Protein AF-A0A930R3G1-F1 (afdb_monomer_lite)

Radius of gyration: 15.94 Å; chains: 1; bounding box: 34×17×46 Å

Sequence (93 aa):
MNTNLLRKYAALVVRVGVNLQEDQPLVIHAPITCADFVHALAEEAYCAGAHDVSVNWSDEEFSHIRFRQAPAARFREFPAWRKTFYDESAAQG

Structure (mmCIF, N/CA/C/O backbone):
data_AF-A0A930R3G1-F1
#
_entry.id   AF-A0A930R3G1-F1
#
loop_
_atom_site.group_PDB
_atom_site.id
_atom_site.type_symbol
_atom_site.label_atom_id
_atom_site.label_alt_id
_atom_site.label_comp_id
_atom_site.label_asym_id
_atom_site.label_entity_id
_atom_site.label_seq_id
_atom_site.pdbx_PDB_ins_code
_atom_site.Cartn_x
_atom_site.Cartn_y
_atom_site.Cartn_z
_atom_site.occupancy
_atom_site.B_iso_or_equiv
_atom_site.auth_seq_id
_atom_site.auth_comp_id
_atom_site.auth_asym_id
_atom_site.auth_atom_id
_atom_site.pdbx_PDB_model_num
ATOM 1 N N . MET A 1 1 ? 13.960 4.078 15.809 1.00 58.59 1 MET A N 1
ATOM 2 C CA . MET A 1 1 ? 12.746 4.865 15.490 1.00 58.59 1 MET A CA 1
ATOM 3 C C . MET A 1 1 ? 11.893 4.976 16.741 1.00 58.59 1 MET A C 1
ATOM 5 O O . MET A 1 1 ? 11.833 4.016 17.496 1.00 58.59 1 MET A O 1
ATOM 9 N N . ASN A 1 2 ? 11.286 6.132 17.010 1.00 79.00 2 ASN A N 1
ATOM 10 C CA . ASN A 1 2 ? 10.477 6.318 18.216 1.00 79.00 2 ASN A CA 1
ATOM 11 C C . ASN A 1 2 ? 9.072 5.731 17.980 1.00 79.00 2 ASN A C 1
ATOM 13 O O . ASN A 1 2 ? 8.195 6.400 17.435 1.00 79.00 2 ASN A O 1
ATOM 17 N N . THR A 1 3 ? 8.881 4.454 18.319 1.00 76.69 3 THR A N 1
ATOM 18 C CA . THR A 1 3 ? 7.701 3.641 17.956 1.00 76.69 3 THR A CA 1
ATOM 19 C C . THR A 1 3 ? 6.371 4.255 18.402 1.00 76.69 3 THR A C 1
ATOM 21 O O . THR A 1 3 ? 5.361 4.123 17.716 1.00 76.69 3 THR A O 1
ATOM 24 N N . ASN A 1 4 ? 6.362 4.988 19.521 1.00 84.25 4 ASN A N 1
ATOM 25 C CA . ASN A 1 4 ? 5.161 5.672 20.008 1.00 84.25 4 ASN A CA 1
ATOM 26 C C . ASN A 1 4 ? 4.710 6.805 19.071 1.00 84.25 4 ASN A C 1
ATOM 28 O O . ASN A 1 4 ? 3.514 6.983 18.849 1.00 84.25 4 ASN A O 1
ATOM 32 N N . LEU A 1 5 ? 5.664 7.550 18.503 1.00 88.19 5 LEU A N 1
ATOM 33 C CA . LEU A 1 5 ? 5.376 8.650 17.586 1.00 88.19 5 LEU A CA 1
ATOM 34 C C . LEU A 1 5 ? 4.832 8.125 16.251 1.00 88.19 5 LEU A C 1
ATOM 36 O O . LEU A 1 5 ? 3.878 8.684 15.724 1.00 88.19 5 LEU A O 1
ATOM 40 N N . LEU A 1 6 ? 5.387 7.016 15.749 1.00 85.94 6 LEU A N 1
ATOM 41 C CA . LEU A 1 6 ? 4.928 6.357 14.519 1.00 85.94 6 LEU A CA 1
ATOM 42 C C . LEU A 1 6 ? 3.483 5.883 14.615 1.00 85.94 6 LEU A C 1
ATOM 44 O O . LEU A 1 6 ? 2.705 6.144 13.707 1.00 85.94 6 LEU A O 1
ATOM 48 N N . ARG A 1 7 ? 3.106 5.247 15.727 1.00 87.56 7 ARG A N 1
ATOM 49 C CA . ARG A 1 7 ? 1.719 4.808 15.944 1.00 87.56 7 ARG A CA 1
ATOM 50 C C . ARG A 1 7 ? 0.748 5.983 16.005 1.00 87.56 7 ARG A C 1
ATOM 52 O O . ARG A 1 7 ? -0.287 5.957 15.355 1.00 87.56 7 ARG A O 1
ATOM 59 N N . LYS A 1 8 ? 1.104 7.049 16.730 1.00 91.06 8 LYS A N 1
ATOM 60 C CA . LYS A 1 8 ? 0.292 8.278 16.773 1.00 91.06 8 LYS A CA 1
ATOM 61 C C . LYS A 1 8 ? 0.155 8.919 15.396 1.00 91.06 8 LYS A C 1
ATOM 63 O O . LYS A 1 8 ? -0.912 9.420 15.061 1.00 91.06 8 LYS A O 1
ATOM 68 N N . TYR A 1 9 ? 1.226 8.897 14.608 1.00 93.06 9 TYR A N 1
ATOM 69 C CA . TYR A 1 9 ? 1.199 9.420 13.253 1.00 93.06 9 TYR A CA 1
ATOM 70 C C . TYR A 1 9 ? 0.341 8.553 12.324 1.00 93.06 9 TYR A C 1
ATOM 72 O O . TYR A 1 9 ? -0.461 9.102 11.579 1.00 93.06 9 TYR A O 1
ATOM 80 N N . ALA A 1 10 ? 0.417 7.224 12.431 1.00 91.81 10 ALA A N 1
ATOM 81 C CA . ALA A 1 10 ? -0.462 6.314 11.699 1.00 91.81 10 ALA A CA 1
ATOM 82 C C . ALA A 1 10 ? -1.945 6.564 12.030 1.00 91.81 10 ALA A C 1
ATOM 84 O O . ALA A 1 10 ? -2.749 6.750 11.121 1.00 91.81 10 ALA A O 1
ATOM 85 N N . ALA A 1 11 ? -2.285 6.696 13.317 1.00 92.75 11 ALA A N 1
ATOM 86 C CA . ALA A 1 11 ? -3.635 7.048 13.766 1.00 92.75 11 ALA A CA 1
ATOM 87 C C . ALA A 1 11 ? -4.116 8.392 13.218 1.00 92.75 11 ALA A C 1
ATOM 89 O O . ALA A 1 11 ? -5.257 8.500 12.769 1.00 92.75 11 ALA A O 1
ATOM 90 N N . LEU A 1 12 ? -3.246 9.404 13.198 1.00 94.25 12 LEU A N 1
ATOM 91 C CA . LEU A 1 12 ? -3.568 10.692 12.592 1.00 94.25 12 LEU A CA 1
ATOM 92 C C . LEU A 1 12 ? -3.848 10.545 11.090 1.00 94.25 12 LEU A C 1
ATOM 94 O O . LEU A 1 12 ? -4.843 11.072 10.603 1.00 94.25 12 LEU A O 1
ATOM 98 N N . VAL A 1 13 ? -2.997 9.823 10.358 1.00 93.69 13 VAL A N 1
ATOM 99 C CA . VAL A 1 13 ? -3.147 9.637 8.908 1.00 93.69 13 VAL A CA 1
ATOM 100 C C . VAL A 1 13 ? -4.444 8.900 8.580 1.00 93.69 13 VAL A C 1
ATOM 102 O O . VAL A 1 13 ? -5.182 9.360 7.717 1.00 93.69 13 VAL A O 1
ATOM 105 N N . VAL A 1 14 ? -4.758 7.810 9.281 1.00 93.56 14 VAL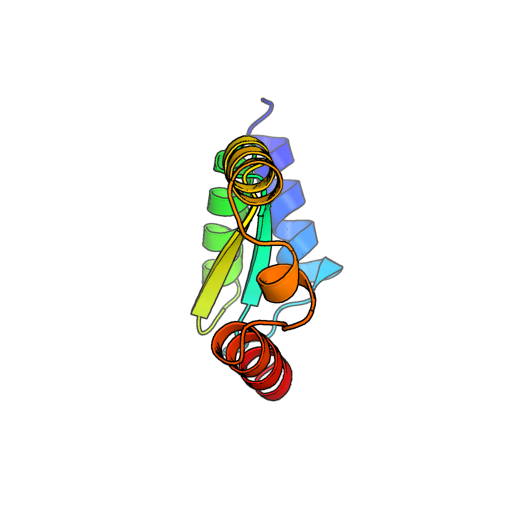 A N 1
ATOM 106 C CA . VAL A 1 14 ? -5.953 6.996 9.007 1.00 93.56 14 VAL A CA 1
ATOM 107 C C . VAL A 1 14 ? -7.236 7.724 9.413 1.00 93.56 14 VAL A C 1
ATOM 109 O O . VAL A 1 14 ? -8.161 7.840 8.612 1.00 93.56 14 VAL A O 1
ATOM 112 N N . ARG A 1 15 ? -7.298 8.253 10.642 1.00 92.62 15 ARG A N 1
ATOM 113 C CA . ARG A 1 15 ? -8.544 8.797 11.209 1.00 92.62 15 ARG A CA 1
ATOM 114 C C . ARG A 1 15 ? -8.804 10.255 10.853 1.00 92.62 15 ARG A C 1
ATOM 116 O O . ARG A 1 15 ? -9.952 10.665 10.822 1.00 92.62 15 ARG A O 1
ATOM 123 N N . VAL A 1 16 ? -7.757 11.049 10.634 1.00 92.06 16 VAL A N 1
ATOM 124 C CA . VAL A 1 16 ? -7.889 12.493 10.368 1.00 92.06 16 VAL A CA 1
ATOM 125 C C . VAL A 1 16 ? -7.466 12.842 8.947 1.00 92.06 16 VAL A C 1
ATOM 127 O O . VAL A 1 16 ? -8.118 13.659 8.310 1.00 92.06 16 VAL A O 1
ATOM 130 N N . GLY A 1 17 ? -6.382 12.242 8.450 1.00 91.56 17 GLY A N 1
ATOM 131 C CA . GLY A 1 17 ? -5.872 12.512 7.106 1.00 91.56 17 GLY A CA 1
ATOM 132 C C . GLY A 1 17 ? -6.802 11.978 6.019 1.00 91.56 17 GLY A C 1
ATOM 133 O O . GLY A 1 17 ? -7.362 12.751 5.250 1.00 91.56 17 GLY A O 1
ATOM 134 N N . VAL A 1 18 ? -6.953 10.655 5.969 1.00 89.88 18 VAL A N 1
ATOM 135 C CA . VAL A 1 18 ? -7.866 9.965 5.047 1.00 89.88 18 VAL A CA 1
ATOM 136 C C . VAL A 1 18 ? -9.300 10.004 5.574 1.00 89.88 18 VAL A C 1
ATOM 138 O O . VAL A 1 18 ? -10.230 10.049 4.779 1.00 89.88 18 VAL A O 1
ATOM 141 N N . ASN A 1 19 ? -9.473 10.043 6.902 1.00 92.38 19 ASN A N 1
ATOM 142 C CA . ASN A 1 19 ? -10.776 9.934 7.561 1.00 92.38 19 ASN A CA 1
ATOM 143 C C . ASN A 1 19 ? -11.529 8.681 7.090 1.00 92.38 19 ASN A C 1
ATOM 145 O O . ASN A 1 19 ? -12.642 8.756 6.567 1.00 92.38 19 ASN A O 1
ATOM 149 N N . LEU A 1 20 ? -10.872 7.533 7.254 1.00 91.62 20 LEU A N 1
ATOM 150 C CA . LEU A 1 20 ? -11.396 6.242 6.830 1.00 91.62 20 LEU A CA 1
ATOM 151 C C . LEU A 1 20 ? -12.761 5.963 7.477 1.00 91.62 20 LEU A C 1
ATOM 153 O O . LEU A 1 20 ? -12.913 6.112 8.691 1.00 91.62 20 LEU A O 1
ATOM 157 N N . GLN A 1 21 ? -13.735 5.579 6.655 1.00 92.12 21 GLN A N 1
ATOM 158 C CA . GLN A 1 21 ? -15.064 5.162 7.096 1.00 92.12 21 GLN A CA 1
ATOM 159 C C . GLN A 1 21 ? -15.128 3.641 7.298 1.00 92.12 21 GLN A C 1
ATOM 161 O O . GLN A 1 21 ? -14.308 2.896 6.758 1.00 92.12 21 GLN A O 1
ATOM 166 N N . GLU A 1 22 ? -16.114 3.182 8.070 1.00 91.31 22 GLU A N 1
ATOM 167 C CA . GLU A 1 22 ? -16.396 1.748 8.207 1.00 91.31 22 GLU A CA 1
ATOM 168 C C . GLU A 1 22 ? -16.720 1.129 6.838 1.00 91.31 22 GLU A C 1
ATOM 170 O O . GLU A 1 22 ? -17.403 1.741 6.016 1.00 91.31 22 GLU A O 1
ATOM 175 N N . ASP A 1 23 ? -16.200 -0.074 6.596 1.00 90.88 23 ASP A N 1
ATOM 176 C CA . ASP A 1 23 ? -16.295 -0.829 5.342 1.00 90.88 23 ASP A CA 1
ATOM 177 C C . ASP A 1 23 ? -15.706 -0.125 4.097 1.00 90.88 23 ASP A C 1
ATOM 179 O O . ASP A 1 23 ? -15.936 -0.549 2.962 1.00 90.88 23 ASP A O 1
ATOM 183 N N . GLN A 1 24 ? -14.878 0.909 4.279 1.00 88.62 24 GLN A N 1
ATOM 184 C CA . GLN A 1 24 ? -14.178 1.568 3.175 1.00 88.62 24 GLN A CA 1
ATOM 185 C C . GLN A 1 24 ? -12.858 0.841 2.840 1.00 88.62 24 GLN A C 1
ATOM 187 O O . GLN A 1 24 ? -12.096 0.500 3.754 1.00 88.62 24 GLN A O 1
ATOM 192 N N . PRO A 1 25 ? -12.531 0.601 1.555 1.00 91.81 25 PRO A N 1
ATOM 193 C CA . PRO A 1 25 ? -11.229 0.066 1.169 1.00 91.81 25 PRO A CA 1
ATOM 194 C C . PRO A 1 25 ? -10.138 1.142 1.214 1.00 91.81 25 PRO A C 1
ATOM 196 O O . PRO A 1 25 ? -10.356 2.299 0.855 1.00 91.81 25 PRO A O 1
ATOM 199 N N . LEU A 1 26 ? -8.927 0.744 1.603 1.00 92.62 26 LEU A N 1
ATOM 200 C CA . LEU A 1 26 ? -7.760 1.619 1.677 1.00 92.62 26 LEU A CA 1
ATOM 201 C C . LEU A 1 26 ? -6.639 1.113 0.766 1.00 92.62 26 LEU A C 1
ATOM 203 O O . LEU A 1 26 ? -6.188 -0.026 0.880 1.00 92.62 26 LEU A O 1
ATOM 207 N N . VAL A 1 27 ? -6.121 1.997 -0.090 1.00 93.62 27 VAL A N 1
ATOM 208 C CA . VAL A 1 27 ? -4.927 1.728 -0.902 1.00 93.62 27 VAL A CA 1
ATOM 209 C C . VAL A 1 27 ? -3.761 2.582 -0.412 1.00 93.62 27 VAL A C 1
ATOM 211 O O . VAL A 1 27 ? -3.811 3.810 -0.461 1.00 93.62 27 VAL A O 1
ATOM 214 N N . ILE A 1 28 ? -2.679 1.935 0.022 1.00 94.38 28 ILE A N 1
ATOM 215 C CA . ILE A 1 28 ? -1.453 2.596 0.484 1.00 94.38 28 ILE A CA 1
ATOM 216 C C . ILE A 1 28 ? -0.390 2.505 -0.610 1.00 94.38 28 ILE A C 1
ATOM 218 O O . ILE A 1 28 ? -0.049 1.416 -1.064 1.00 94.38 28 ILE A O 1
ATOM 222 N N . HIS A 1 29 ? 0.183 3.639 -1.008 1.00 94.31 29 HIS A N 1
ATOM 223 C CA . HIS A 1 29 ? 1.347 3.677 -1.892 1.00 94.31 29 HIS A CA 1
ATOM 224 C C . HIS A 1 29 ? 2.593 4.054 -1.096 1.00 94.31 29 HIS A C 1
ATOM 226 O O . HIS A 1 29 ? 2.666 5.157 -0.551 1.00 94.31 29 HIS A O 1
ATOM 232 N N . ALA A 1 30 ? 3.584 3.167 -1.038 1.00 94.88 30 ALA A N 1
ATOM 233 C CA . ALA A 1 30 ? 4.769 3.390 -0.217 1.00 94.88 30 ALA A CA 1
ATOM 234 C C . ALA A 1 30 ? 6.009 2.666 -0.757 1.00 94.88 30 ALA A C 1
ATOM 236 O O . ALA A 1 30 ? 5.888 1.610 -1.382 1.00 94.88 30 ALA A O 1
ATOM 237 N N . PRO A 1 31 ? 7.218 3.189 -0.489 1.00 95.06 31 PRO A N 1
ATOM 238 C CA . PRO A 1 31 ? 8.441 2.469 -0.785 1.00 95.06 31 PRO A CA 1
ATOM 239 C C . PRO A 1 31 ? 8.643 1.295 0.173 1.00 95.06 31 PRO A C 1
ATOM 241 O O . PRO A 1 31 ? 8.304 1.379 1.355 1.00 95.06 31 PRO A O 1
ATOM 244 N N . ILE A 1 32 ? 9.253 0.213 -0.320 1.00 94.00 32 ILE A N 1
ATOM 245 C CA . ILE A 1 32 ? 9.523 -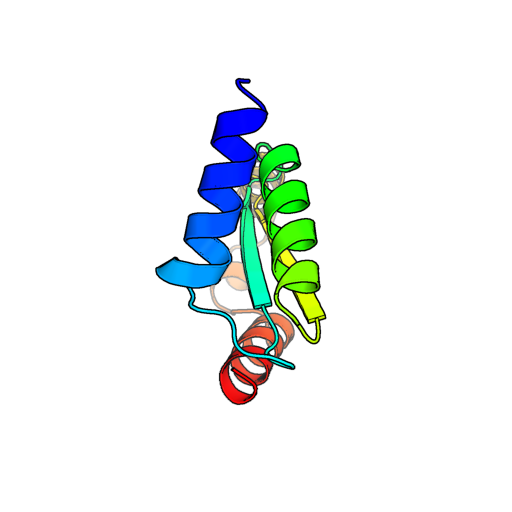0.989 0.491 1.00 94.00 32 ILE A CA 1
ATOM 246 C C . ILE A 1 32 ? 10.420 -0.702 1.707 1.00 94.00 32 ILE A C 1
ATOM 248 O O . ILE A 1 32 ? 10.324 -1.364 2.736 1.00 94.00 32 ILE A O 1
ATOM 252 N N . THR A 1 33 ? 11.246 0.343 1.634 1.00 93.06 33 THR A N 1
ATOM 253 C CA . THR A 1 33 ? 12.100 0.810 2.737 1.00 93.06 33 THR A CA 1
ATOM 254 C C . THR A 1 33 ? 11.313 1.342 3.938 1.00 93.06 33 THR A C 1
ATOM 256 O O . THR A 1 33 ? 11.857 1.414 5.037 1.00 93.06 33 THR A O 1
ATOM 259 N N . CYS A 1 34 ? 10.034 1.689 3.760 1.00 92.06 34 CYS A N 1
ATOM 260 C CA . CYS A 1 34 ? 9.151 2.186 4.816 1.00 92.06 34 CYS A CA 1
ATOM 261 C C . CYS A 1 34 ? 8.172 1.121 5.338 1.00 92.06 34 CYS A C 1
ATOM 263 O O . CYS A 1 34 ? 7.142 1.478 5.916 1.00 92.06 34 CYS A O 1
ATOM 265 N N . ALA A 1 35 ? 8.477 -0.170 5.158 1.00 93.06 35 ALA A N 1
ATOM 266 C CA . ALA A 1 35 ? 7.557 -1.258 5.483 1.00 93.06 35 ALA A CA 1
ATOM 267 C C . ALA A 1 35 ? 7.029 -1.225 6.925 1.00 93.06 35 ALA A C 1
ATOM 269 O O . ALA A 1 35 ? 5.826 -1.354 7.141 1.00 93.06 35 ALA A O 1
ATOM 270 N N . ASP A 1 36 ? 7.896 -0.939 7.900 1.00 91.50 36 ASP A N 1
ATOM 271 C CA . ASP A 1 36 ? 7.517 -0.863 9.317 1.00 91.50 36 ASP A CA 1
ATOM 272 C C . ASP A 1 36 ? 6.396 0.150 9.590 1.00 91.50 36 ASP A C 1
ATOM 274 O O . ASP A 1 36 ? 5.542 -0.072 10.450 1.00 91.50 36 ASP A O 1
ATOM 278 N N . PHE A 1 37 ? 6.376 1.270 8.862 1.00 92.88 37 PHE A N 1
ATOM 279 C CA . PHE A 1 37 ? 5.332 2.278 9.024 1.00 92.88 37 PHE A CA 1
ATOM 280 C C . PHE A 1 37 ? 4.032 1.875 8.325 1.00 92.88 37 PHE A C 1
ATOM 282 O O . PHE A 1 37 ? 2.952 2.106 8.862 1.00 92.88 37 PHE A O 1
ATOM 289 N N . VAL A 1 38 ? 4.127 1.230 7.163 1.00 95.12 38 VAL A N 1
ATOM 290 C CA . VAL A 1 38 ? 2.955 0.716 6.443 1.00 95.12 38 VAL A CA 1
ATOM 291 C C . VAL A 1 38 ? 2.257 -0.384 7.238 1.00 95.12 38 VAL A C 1
ATOM 293 O O . VAL A 1 38 ? 1.032 -0.399 7.279 1.00 95.12 38 VAL A O 1
ATOM 296 N N . HIS A 1 39 ? 3.003 -1.250 7.932 1.00 94.06 39 HIS A N 1
ATOM 297 C CA . HIS A 1 39 ? 2.409 -2.226 8.850 1.00 94.06 39 HIS A CA 1
ATOM 298 C C . HIS A 1 39 ? 1.598 -1.533 9.953 1.00 94.06 39 HIS A C 1
ATOM 300 O O . HIS A 1 39 ? 0.452 -1.901 10.191 1.00 94.06 39 HIS A O 1
ATOM 306 N N . ALA A 1 40 ? 2.142 -0.472 10.561 1.00 93.81 40 ALA A N 1
ATOM 307 C CA . ALA A 1 40 ? 1.421 0.305 11.569 1.00 93.81 40 ALA A CA 1
ATOM 308 C C . ALA A 1 40 ? 0.176 1.016 11.002 1.00 93.81 40 ALA A C 1
ATOM 310 O O . ALA A 1 40 ? -0.838 1.114 11.688 1.00 93.81 40 ALA A O 1
ATOM 311 N N . LEU A 1 41 ? 0.234 1.503 9.757 1.00 94.56 41 LEU A N 1
ATOM 312 C CA . LEU A 1 41 ? -0.925 2.077 9.065 1.00 94.56 41 LEU A CA 1
ATOM 313 C C . LEU A 1 41 ? -2.006 1.029 8.797 1.00 94.56 41 LEU A C 1
ATOM 315 O O . LEU A 1 41 ? -3.177 1.312 9.015 1.00 94.56 41 LEU A O 1
ATOM 319 N N . ALA A 1 42 ? -1.622 -0.167 8.347 1.00 95.00 42 ALA A N 1
ATOM 320 C CA . ALA A 1 42 ? -2.557 -1.251 8.076 1.00 95.00 42 ALA A CA 1
ATOM 321 C C . ALA A 1 42 ? -3.239 -1.746 9.359 1.00 95.00 42 ALA A C 1
ATOM 323 O O . ALA A 1 42 ? -4.458 -1.898 9.374 1.00 95.00 42 ALA A O 1
ATOM 324 N N . GLU A 1 43 ? -2.480 -1.930 10.447 1.00 94.38 43 GLU A N 1
ATOM 325 C CA . GLU A 1 43 ? -3.039 -2.263 11.765 1.00 94.38 43 GLU A CA 1
ATOM 326 C C . GLU A 1 43 ? -4.098 -1.236 12.191 1.00 94.38 43 GLU A C 1
ATOM 328 O O . GLU A 1 43 ? -5.209 -1.604 12.574 1.00 94.38 43 GLU A O 1
ATOM 333 N N . GLU A 1 44 ? -3.782 0.055 12.080 1.00 94.44 44 GLU A N 1
ATOM 334 C CA . GLU A 1 44 ? -4.694 1.124 12.483 1.00 94.44 44 GLU A CA 1
ATOM 335 C C . GLU A 1 44 ? -5.902 1.262 11.546 1.00 94.44 44 GLU A C 1
ATOM 337 O O . GLU A 1 44 ? -7.001 1.547 12.015 1.00 94.44 44 GLU A O 1
ATOM 342 N N . ALA A 1 45 ? -5.726 1.025 10.244 1.00 94.25 45 ALA A N 1
ATOM 343 C CA . ALA A 1 45 ? -6.806 1.031 9.261 1.00 94.25 45 ALA A CA 1
ATOM 344 C C . ALA A 1 45 ? -7.843 -0.057 9.559 1.00 94.25 45 ALA A C 1
ATOM 346 O O . ALA A 1 45 ? -9.032 0.244 9.646 1.00 94.25 45 ALA A O 1
ATOM 347 N N . TYR A 1 46 ? -7.410 -1.293 9.821 1.00 94.75 46 TYR A N 1
ATOM 348 C CA . TYR A 1 46 ? -8.334 -2.351 10.240 1.00 94.75 46 TYR A CA 1
ATOM 349 C C . TYR A 1 46 ? -8.968 -2.055 11.606 1.00 94.75 46 TYR A C 1
ATOM 351 O O . TYR A 1 46 ? -10.160 -2.288 11.785 1.00 94.75 46 TYR A O 1
ATOM 359 N N . CYS A 1 47 ? -8.229 -1.460 12.551 1.00 93.19 47 CYS A N 1
ATOM 360 C CA . CYS A 1 47 ? -8.812 -0.994 13.819 1.00 93.19 47 CYS A CA 1
ATOM 361 C C . CYS A 1 47 ? -9.858 0.120 13.639 1.00 93.19 47 CYS A C 1
ATOM 363 O O . CYS A 1 47 ? -10.691 0.322 14.523 1.00 93.19 47 CYS A O 1
ATOM 365 N N . ALA A 1 48 ? -9.794 0.872 12.541 1.00 91.81 48 ALA A N 1
ATOM 366 C CA . ALA A 1 4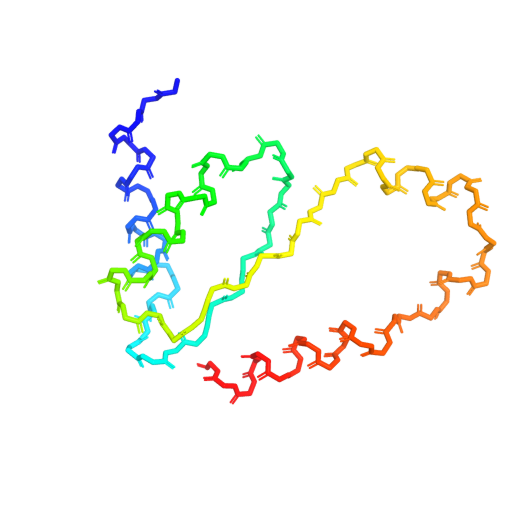8 ? -10.746 1.920 12.190 1.00 91.81 48 ALA A CA 1
ATOM 367 C C . ALA A 1 48 ? -11.929 1.412 11.342 1.00 91.81 48 ALA A C 1
ATOM 369 O O . ALA A 1 48 ? -12.818 2.204 11.049 1.00 91.81 48 ALA A O 1
ATOM 370 N N . GLY A 1 49 ? -11.963 0.121 10.989 1.00 92.06 49 GLY A N 1
ATOM 371 C CA . GLY A 1 49 ? -13.060 -0.485 10.231 1.00 92.06 49 GLY A CA 1
ATOM 372 C C . GLY A 1 49 ? -12.823 -0.589 8.723 1.00 92.06 49 GLY A C 1
ATOM 373 O O . GLY A 1 49 ? -13.797 -0.676 7.984 1.00 92.06 49 GLY A O 1
ATOM 374 N N . ALA A 1 50 ? -11.568 -0.583 8.252 1.00 93.81 50 ALA A N 1
ATOM 375 C CA . ALA A 1 50 ? -11.261 -0.836 6.840 1.00 93.81 50 ALA A CA 1
ATOM 376 C C . ALA A 1 50 ? -11.863 -2.166 6.360 1.00 93.81 50 ALA A C 1
ATOM 378 O O . ALA A 1 50 ? -11.652 -3.197 7.004 1.00 93.81 50 ALA A O 1
ATOM 379 N N . HIS A 1 51 ? -12.515 -2.161 5.195 1.00 92.62 51 HIS A N 1
ATOM 380 C CA . HIS A 1 51 ? -12.962 -3.399 4.547 1.00 92.62 51 HIS A CA 1
ATOM 381 C C . HIS A 1 51 ? -11.772 -4.231 4.052 1.00 92.62 51 HIS A C 1
ATOM 383 O O . HIS A 1 51 ? -11.690 -5.434 4.287 1.00 92.62 51 HIS A O 1
ATOM 389 N N . ASP A 1 52 ? -10.838 -3.577 3.362 1.00 93.06 52 ASP A N 1
ATOM 390 C CA . ASP A 1 52 ? -9.600 -4.183 2.879 1.00 93.06 52 ASP A CA 1
ATOM 391 C C . ASP A 1 52 ? -8.492 -3.128 2.816 1.00 93.06 52 ASP A C 1
ATOM 393 O O . ASP A 1 52 ? -8.752 -1.945 2.577 1.00 93.06 52 ASP A O 1
ATOM 397 N N . VAL A 1 53 ? -7.249 -3.558 3.026 1.00 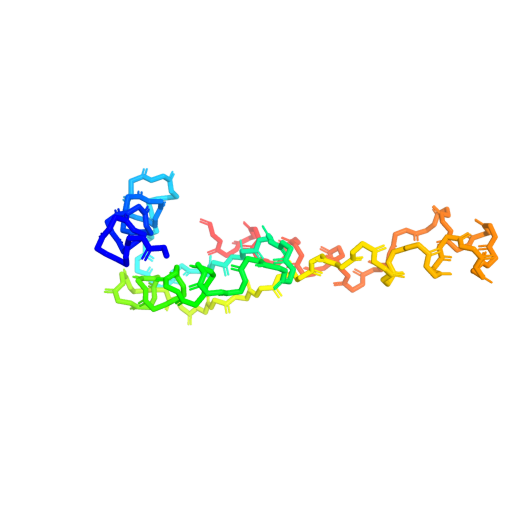93.81 53 VAL A N 1
ATOM 398 C CA . VAL A 1 53 ? -6.059 -2.706 2.956 1.00 93.81 53 VAL A CA 1
ATOM 399 C C . VAL A 1 53 ? -5.085 -3.298 1.949 1.00 93.81 53 VAL 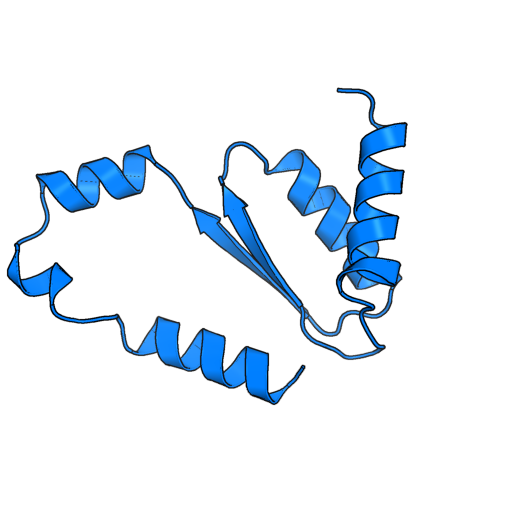A C 1
ATOM 401 O O . VAL A 1 53 ? -4.372 -4.262 2.229 1.00 93.81 53 VAL A O 1
ATOM 404 N N . SER A 1 54 ? -5.005 -2.664 0.784 1.00 93.94 54 SER A N 1
ATOM 405 C CA . SER A 1 54 ? -4.083 -3.034 -0.285 1.00 93.94 54 SER A CA 1
ATOM 406 C C . SER A 1 54 ? -2.866 -2.110 -0.305 1.00 93.94 54 SER A C 1
ATOM 408 O O . SER A 1 54 ? -2.985 -0.892 -0.174 1.00 93.94 54 SER A O 1
ATOM 410 N N . VAL A 1 55 ? -1.671 -2.669 -0.515 1.00 94.81 55 VAL A N 1
ATOM 411 C CA . VAL A 1 55 ? -0.425 -1.889 -0.570 1.00 94.81 55 VAL A CA 1
ATOM 412 C C . VAL A 1 55 ? 0.225 -2.005 -1.943 1.00 94.81 55 VAL A C 1
ATOM 414 O O . VAL A 1 55 ? 0.579 -3.098 -2.382 1.00 94.81 55 VAL A O 1
ATOM 417 N N . ASN A 1 56 ? 0.441 -0.865 -2.599 1.00 93.62 56 ASN A N 1
ATOM 418 C CA . ASN A 1 56 ? 1.273 -0.775 -3.790 1.00 93.62 56 ASN A CA 1
ATOM 419 C C . ASN A 1 56 ? 2.695 -0.355 -3.401 1.00 93.62 56 ASN A C 1
ATOM 421 O O . ASN A 1 56 ? 2.959 0.813 -3.103 1.00 93.62 56 ASN A O 1
ATOM 425 N N . TRP A 1 57 ? 3.604 -1.326 -3.415 1.00 94.44 57 TRP A N 1
ATOM 426 C CA . TRP A 1 57 ? 5.006 -1.106 -3.087 1.00 94.44 57 TRP A CA 1
ATOM 427 C C . TRP A 1 57 ? 5.777 -0.515 -4.263 1.00 94.44 57 TRP A C 1
ATOM 429 O O . TRP A 1 57 ? 5.727 -1.032 -5.381 1.00 94.44 57 TRP A O 1
ATOM 439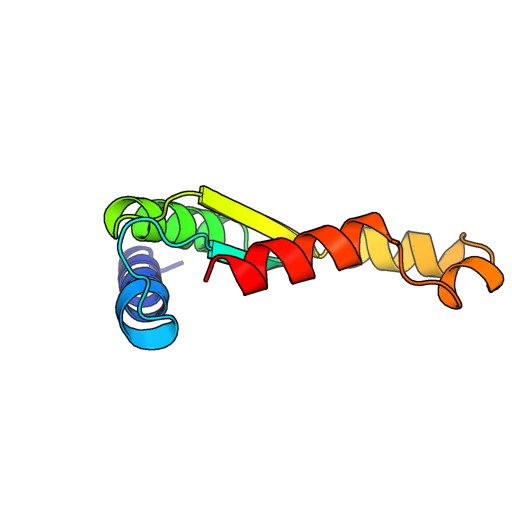 N N . SER A 1 58 ? 6.558 0.528 -3.993 1.00 93.69 58 SER A N 1
ATOM 440 C CA . SER A 1 58 ? 7.576 1.017 -4.918 1.00 93.69 58 SER A CA 1
ATOM 441 C C . SER A 1 58 ? 8.967 0.557 -4.485 1.00 93.69 58 SER A C 1
ATOM 443 O O . SER A 1 58 ? 9.377 0.755 -3.342 1.00 93.69 58 SER A O 1
ATOM 445 N N . ASP A 1 59 ? 9.713 -0.023 -5.418 1.00 95.25 59 ASP A N 1
ATOM 446 C CA . ASP A 1 59 ? 11.127 -0.349 -5.248 1.00 95.25 59 ASP A CA 1
ATOM 447 C C . ASP A 1 59 ? 11.935 0.373 -6.334 1.00 95.25 59 ASP A C 1
ATOM 449 O O . ASP A 1 59 ? 11.648 0.268 -7.536 1.00 95.25 59 ASP A O 1
ATOM 453 N N . GLU A 1 60 ? 12.913 1.159 -5.890 1.00 93.00 60 GLU A N 1
ATOM 454 C CA . GLU A 1 60 ? 13.796 1.938 -6.752 1.00 93.00 60 GLU A CA 1
ATOM 455 C C . GLU A 1 60 ? 14.701 1.031 -7.585 1.00 93.00 60 GLU A C 1
ATOM 457 O O . GLU A 1 60 ? 14.860 1.279 -8.782 1.00 93.00 60 GLU A O 1
ATOM 462 N N . GLU A 1 61 ? 15.221 -0.056 -7.007 1.00 94.19 61 GLU A N 1
ATOM 463 C CA . GLU A 1 61 ? 16.115 -0.970 -7.722 1.00 94.19 61 GLU A CA 1
ATOM 464 C C . GLU A 1 61 ? 15.339 -1.741 -8.791 1.00 94.19 61 GLU A C 1
ATOM 466 O O . GLU A 1 61 ? 15.747 -1.798 -9.954 1.00 94.19 61 GLU A O 1
ATOM 471 N N . PHE A 1 62 ? 14.151 -2.243 -8.448 1.00 93.19 62 PHE A N 1
ATOM 472 C CA . PHE A 1 62 ? 13.254 -2.855 -9.426 1.00 93.19 62 PHE A CA 1
ATOM 473 C C . PHE A 1 62 ? 12.908 -1.894 -10.574 1.00 93.19 62 PHE A C 1
ATOM 475 O O . PHE A 1 62 ? 12.924 -2.271 -11.753 1.00 93.19 62 PHE A O 1
ATOM 482 N N . SER A 1 63 ? 12.625 -0.631 -10.245 1.00 92.38 63 SER A N 1
ATOM 483 C CA . SER A 1 63 ? 12.340 0.402 -11.242 1.00 92.38 63 SER A CA 1
ATOM 484 C C . SER A 1 63 ? 13.551 0.649 -12.143 1.00 92.38 63 SER A C 1
ATOM 486 O O . SER A 1 63 ? 13.408 0.683 -13.366 1.00 92.38 63 SER A O 1
ATOM 488 N N . HIS A 1 64 ? 14.747 0.749 -11.567 1.00 94.62 64 HIS A N 1
ATOM 489 C CA . HIS A 1 64 ? 15.999 0.937 -12.291 1.00 94.62 64 HIS A CA 1
ATOM 490 C C . HIS A 1 64 ? 16.299 -0.227 -13.251 1.00 94.62 64 HIS A C 1
ATOM 492 O O . HIS A 1 64 ? 16.580 0.008 -14.430 1.00 94.62 64 HIS A O 1
ATOM 498 N N . ILE A 1 65 ? 16.151 -1.478 -12.802 1.00 95.19 65 ILE A N 1
ATOM 499 C CA . ILE A 1 65 ? 16.289 -2.674 -13.650 1.00 95.19 65 ILE A CA 1
ATOM 500 C C . ILE A 1 65 ? 15.307 -2.608 -14.822 1.00 95.19 65 ILE A C 1
ATOM 502 O O . ILE A 1 65 ? 15.701 -2.796 -15.978 1.00 95.19 65 ILE A O 1
ATOM 506 N N . ARG A 1 66 ? 14.039 -2.276 -14.544 1.00 92.31 66 ARG A N 1
ATOM 507 C CA . ARG A 1 66 ? 13.004 -2.137 -15.572 1.00 92.31 66 ARG A CA 1
ATOM 508 C C . ARG A 1 66 ? 13.382 -1.077 -16.603 1.00 92.31 66 ARG A C 1
ATOM 510 O O . ARG A 1 66 ? 13.258 -1.347 -17.792 1.00 92.31 66 ARG A O 1
ATOM 517 N N . PHE A 1 67 ? 13.859 0.092 -16.183 1.00 92.62 67 PHE A N 1
ATOM 518 C CA . PHE A 1 67 ? 14.288 1.149 -17.105 1.00 92.62 67 PHE A CA 1
ATOM 519 C C . PHE A 1 67 ? 15.515 0.768 -17.935 1.00 92.62 67 PHE A C 1
ATOM 521 O O . PHE A 1 67 ? 15.599 1.159 -19.097 1.00 92.62 67 PHE A O 1
ATOM 528 N N . ARG A 1 68 ? 16.444 -0.013 -17.376 1.00 95.19 68 ARG A N 1
ATOM 529 C CA . ARG A 1 68 ? 17.655 -0.438 -18.090 1.00 95.19 68 ARG A CA 1
ATOM 530 C C . ARG A 1 68 ? 17.419 -1.557 -19.096 1.00 95.19 68 ARG A C 1
ATOM 532 O O . ARG A 1 68 ? 18.103 -1.592 -20.114 1.00 95.19 68 ARG A O 1
ATOM 539 N N . GLN A 1 69 ? 16.523 -2.493 -18.792 1.00 94.81 69 GLN A N 1
ATOM 540 C CA . GLN A 1 69 ? 16.396 -3.741 -19.553 1.00 94.81 69 GLN A CA 1
ATOM 541 C C . GLN A 1 69 ? 15.127 -3.819 -20.405 1.00 94.81 69 GLN A C 1
ATOM 543 O O . GLN A 1 69 ? 15.104 -4.552 -21.393 1.00 94.81 69 GLN A O 1
ATOM 548 N N . ALA A 1 70 ? 14.058 -3.100 -20.048 1.00 92.19 70 ALA A N 1
ATOM 549 C CA . ALA A 1 70 ? 12.805 -3.207 -20.783 1.00 92.19 70 ALA A CA 1
ATOM 550 C C . ALA A 1 70 ? 12.859 -2.446 -22.122 1.00 92.19 70 ALA A C 1
ATOM 552 O O . ALA A 1 70 ? 13.432 -1.357 -22.207 1.00 92.19 70 ALA A O 1
ATOM 553 N N . PRO A 1 71 ? 12.202 -2.965 -23.173 1.00 91.94 71 PRO A N 1
ATOM 554 C CA . PRO A 1 71 ? 12.113 -2.273 -24.451 1.00 91.94 71 PRO A CA 1
ATOM 555 C C . PRO A 1 71 ? 11.323 -0.966 -24.317 1.00 91.94 71 PRO A C 1
ATOM 557 O O . PRO A 1 71 ? 10.280 -0.921 -23.661 1.00 91.94 71 PRO A O 1
ATOM 560 N N . ALA A 1 72 ? 11.762 0.080 -25.025 1.00 88.19 72 ALA A N 1
ATOM 561 C CA . ALA A 1 72 ? 11.164 1.417 -24.957 1.00 88.19 72 ALA A CA 1
ATOM 562 C C . ALA A 1 72 ? 9.645 1.434 -25.234 1.00 88.19 72 ALA A C 1
ATOM 564 O O . ALA A 1 72 ? 8.900 2.205 -24.629 1.00 88.19 72 ALA A O 1
ATOM 565 N N . ALA A 1 73 ? 9.166 0.544 -26.113 1.00 88.81 73 ALA A N 1
ATOM 566 C CA . ALA A 1 73 ? 7.747 0.399 -26.438 1.00 88.81 73 ALA A CA 1
ATOM 567 C C . ALA A 1 73 ? 6.877 0.104 -25.201 1.00 88.81 73 ALA A C 1
ATOM 569 O O . ALA A 1 73 ? 5.754 0.592 -25.109 1.00 88.81 73 ALA A O 1
ATOM 570 N N . ARG A 1 74 ? 7.412 -0.612 -24.202 1.00 86.31 74 ARG A N 1
ATOM 571 C CA . ARG A 1 74 ? 6.681 -0.983 -22.981 1.00 86.31 74 ARG A CA 1
ATOM 572 C C . ARG A 1 74 ? 6.336 0.213 -22.091 1.00 86.31 74 ARG A C 1
ATOM 574 O O . ARG A 1 74 ? 5.441 0.092 -21.254 1.00 86.31 74 ARG A O 1
ATOM 581 N N . PHE A 1 75 ? 7.017 1.348 -22.255 1.00 86.69 75 PHE A N 1
ATOM 582 C CA . PHE A 1 75 ? 6.741 2.578 -21.503 1.00 86.69 75 PHE A CA 1
ATOM 583 C C . PHE A 1 75 ? 5.662 3.456 -22.143 1.00 86.69 75 PHE A C 1
ATOM 585 O O . PHE A 1 75 ? 5.226 4.415 -21.518 1.00 86.69 75 PHE A O 1
ATOM 592 N N . ARG A 1 76 ? 5.200 3.125 -23.357 1.00 88.19 76 ARG A N 1
ATOM 593 C CA . ARG A 1 76 ? 4.091 3.836 -24.015 1.00 88.19 76 ARG A CA 1
ATOM 594 C C . ARG A 1 76 ? 2.719 3.386 -23.522 1.00 88.19 76 ARG A C 1
ATOM 596 O O . ARG A 1 76 ? 1.737 4.087 -23.725 1.00 88.19 76 ARG A O 1
ATOM 603 N N . GLU A 1 77 ? 2.659 2.227 -22.873 1.00 86.69 77 GLU A N 1
ATOM 604 C CA . GLU A 1 77 ? 1.416 1.602 -22.437 1.00 86.69 77 GLU A CA 1
ATOM 605 C C . GLU A 1 77 ? 1.389 1.428 -20.922 1.00 86.69 77 GLU A C 1
ATOM 607 O O . GLU A 1 77 ? 2.227 0.725 -20.334 1.00 86.69 77 GLU A O 1
ATOM 612 N N . PHE A 1 78 ? 0.365 1.999 -20.293 1.00 85.25 78 PHE A N 1
ATOM 613 C CA . PHE A 1 78 ? 0.061 1.710 -18.901 1.00 85.25 78 PHE A CA 1
ATOM 614 C C . PHE A 1 78 ? -0.625 0.337 -18.789 1.00 85.25 78 PHE A C 1
ATOM 616 O O . PHE A 1 78 ? -1.530 0.047 -19.574 1.00 85.25 78 PHE A O 1
ATOM 623 N N . PRO A 1 79 ? -0.211 -0.544 -17.862 1.00 87.12 79 PRO A N 1
ATOM 624 C CA . PRO A 1 79 ? -0.834 -1.857 -17.730 1.00 87.12 79 PRO A CA 1
ATOM 625 C C . PRO A 1 79 ? -2.319 -1.753 -17.355 1.00 87.12 79 PRO A C 1
ATOM 627 O O . PRO A 1 79 ? -2.656 -1.125 -16.354 1.00 87.12 79 PRO A O 1
ATOM 630 N N . ALA A 1 80 ? -3.193 -2.411 -18.125 1.00 90.00 80 ALA A N 1
ATOM 631 C CA . ALA A 1 80 ? -4.644 -2.347 -17.927 1.00 90.00 80 ALA A CA 1
ATOM 632 C C . ALA A 1 80 ? -5.072 -2.789 -16.519 1.00 90.00 80 ALA A C 1
ATOM 634 O O . ALA A 1 80 ? -5.865 -2.109 -15.884 1.00 90.00 80 ALA A O 1
ATOM 635 N N . TRP A 1 81 ? -4.464 -3.855 -15.991 1.00 87.25 81 TRP A N 1
ATOM 636 C CA . TRP A 1 81 ? -4.760 -4.365 -14.650 1.00 87.25 81 TRP A CA 1
ATOM 637 C C . TRP A 1 81 ? -4.518 -3.335 -13.535 1.00 87.25 81 TRP A C 1
ATOM 639 O O . TRP A 1 81 ? -5.287 -3.287 -12.584 1.00 87.25 81 TRP A O 1
ATOM 649 N N . ARG A 1 82 ? -3.494 -2.471 -13.654 1.00 86.06 82 ARG A N 1
ATOM 650 C CA . ARG A 1 82 ? -3.270 -1.395 -12.669 1.00 86.06 82 ARG A CA 1
ATOM 651 C C . ARG A 1 82 ? -4.337 -0.329 -12.760 1.00 86.06 82 ARG A C 1
ATOM 653 O O . ARG A 1 82 ? -4.713 0.230 -11.742 1.00 86.06 82 ARG A O 1
ATOM 660 N N . LYS A 1 83 ? -4.767 -0.014 -13.982 1.00 87.56 83 LYS A N 1
ATOM 661 C CA . LYS A 1 83 ? -5.815 0.976 -14.202 1.00 87.56 83 LYS A CA 1
ATOM 662 C C . LYS A 1 83 ? -7.101 0.495 -13.534 1.00 87.56 83 LYS A C 1
ATOM 664 O O . LYS A 1 83 ? -7.636 1.204 -12.698 1.00 87.56 83 LYS A O 1
ATOM 669 N N . THR A 1 84 ? -7.505 -0.739 -13.834 1.00 89.88 84 THR A N 1
ATOM 670 C CA . THR A 1 84 ? -8.678 -1.377 -13.232 1.00 89.88 84 THR A CA 1
ATOM 671 C C . THR A 1 84 ? -8.598 -1.392 -11.710 1.00 89.88 84 THR A C 1
ATOM 673 O O . THR A 1 84 ? -9.551 -0.978 -11.071 1.00 89.88 84 THR A O 1
ATOM 676 N N . PHE A 1 85 ? -7.451 -1.766 -11.136 1.00 86.94 85 PHE A N 1
ATOM 677 C CA . PHE A 1 85 ? -7.256 -1.746 -9.686 1.00 86.94 85 PHE A CA 1
ATOM 678 C C . PHE A 1 85 ? -7.543 -0.365 -9.070 1.00 86.94 85 PHE A C 1
ATOM 680 O O . PHE A 1 85 ? -8.335 -0.266 -8.141 1.00 86.94 85 PHE A O 1
ATOM 687 N N . TYR A 1 86 ? -6.955 0.710 -9.609 1.00 85.25 86 TYR A N 1
ATOM 688 C CA . TYR A 1 86 ? -7.202 2.059 -9.086 1.00 85.25 86 TYR A CA 1
ATOM 689 C C . TYR A 1 86 ? -8.635 2.538 -9.322 1.00 85.25 86 TYR A C 1
ATOM 691 O O . TYR A 1 86 ? -9.213 3.151 -8.429 1.00 85.25 86 TYR A O 1
ATOM 699 N N . ASP A 1 87 ? -9.201 2.257 -10.497 1.00 88.44 87 ASP A N 1
ATOM 700 C CA . ASP A 1 87 ? -10.567 2.654 -10.843 1.00 88.44 87 ASP A CA 1
ATOM 701 C C . ASP A 1 87 ? -11.592 1.960 -9.921 1.00 88.44 87 ASP A C 1
ATOM 703 O O . ASP A 1 87 ? -12.515 2.605 -9.428 1.00 88.44 87 ASP A O 1
ATOM 707 N N . GLU A 1 88 ? -11.414 0.665 -9.642 1.00 86.88 88 GLU A N 1
ATOM 708 C CA . GLU A 1 88 ? -12.287 -0.109 -8.751 1.00 86.88 88 GLU A CA 1
ATOM 709 C C . GLU A 1 88 ? -12.148 0.332 -7.293 1.00 86.88 88 GLU A C 1
ATOM 711 O O . GLU A 1 88 ? -13.159 0.555 -6.629 1.00 86.88 88 GLU A O 1
ATOM 716 N N . SER A 1 89 ? -10.918 0.521 -6.802 1.00 80.69 89 SER A N 1
ATOM 717 C CA . SER A 1 89 ? -10.696 1.016 -5.440 1.00 80.69 89 SER A CA 1
ATOM 718 C C . SER A 1 89 ? -11.256 2.427 -5.237 1.00 80.69 89 SER A C 1
ATOM 720 O O . SER A 1 89 ? -11.798 2.714 -4.175 1.00 80.69 89 SER A O 1
ATOM 722 N N . ALA A 1 90 ? -11.173 3.300 -6.247 1.00 81.38 90 ALA A N 1
ATOM 723 C CA . ALA A 1 90 ? -11.739 4.648 -6.186 1.00 81.38 90 ALA A CA 1
ATOM 724 C C . ALA A 1 90 ? -13.273 4.668 -6.275 1.00 81.38 90 ALA A C 1
ATOM 726 O O . ALA A 1 90 ? -13.893 5.597 -5.777 1.00 81.38 90 ALA A O 1
ATOM 727 N N . ALA A 1 91 ? -13.896 3.675 -6.914 1.00 83.00 91 ALA A N 1
ATOM 728 C CA . ALA A 1 91 ? -15.355 3.574 -6.980 1.00 83.00 91 ALA A CA 1
ATOM 729 C C . ALA A 1 91 ? -15.986 3.086 -5.663 1.00 83.00 91 ALA A C 1
ATOM 731 O O . ALA A 1 91 ? -17.181 3.286 -5.449 1.00 83.00 91 ALA A O 1
ATOM 732 N N . GLN A 1 92 ? -15.203 2.413 -4.817 1.00 75.38 92 GLN A N 1
ATOM 733 C CA . GLN A 1 92 ? -15.644 1.839 -3.543 1.00 75.38 92 GLN A CA 1
ATOM 734 C C . GLN A 1 92 ? -15.367 2.746 -2.332 1.00 75.38 92 GLN A C 1
ATOM 736 O O . GLN A 1 92 ? -15.887 2.472 -1.252 1.00 75.38 92 GLN A O 1
ATOM 741 N N . GLY A 1 93 ? -14.529 3.775 -2.496 1.00 63.56 93 GLY A N 1
ATOM 742 C CA . GLY A 1 93 ? -14.118 4.710 -1.444 1.00 63.56 93 GLY A CA 1
ATOM 743 C C . GLY A 1 93 ? -14.775 6.072 -1.565 1.00 63.56 93 GLY A C 1
ATOM 744 O O . GLY A 1 93 ? -14.972 6.680 -0.492 1.00 63.56 93 GLY A O 1
#

Secondary structure (DSSP, 8-state):
--HHHHHHHHHHIIIIII-PPTT--EEEEEEGGGHHHHHHHHHHHHHTT-S-EEEEEE-HHHHHHHHHHS-GGGGSS--HHHHHHHHHHHHH-

Foldseek 3Di:
DPVVVLLVVLLCCQCPVVNDAAQAAEEAEEEPVCVVSVVSNQVNNVVRHYNYYHYDYDDPVVVVCCVVPPDPVVVVDDDPVVVCVVVVSVVRD

pLDDT: mean 90.26, std 6.03, range [58.59, 95.25]